Protein AF-K0R0C0-F1 (afdb_monomer)

Nearest PDB structures (foldseek):
  8bda-assembly1_E  TM=6.464E-01  e=8.608E-02  Chlamydomonas reinhardtii
  8bbe-assembly1_D  TM=6.041E-01  e=1.985E-01  Homo sapiens
  8bbg-assembly1_D  TM=6.086E-01  e=3.580E-01  Homo sapiens
  2pl2-assembly1_B  TM=5.583E-01  e=1.109E+00  Thermus thermophilus HB27
  7qtt-assembly1_X  TM=5.352E-01  e=1.813E+00  Homo sapiens

InterPro domains:
  IPR006597 Sel1-like repeat [PF08238] (2-30)
  IPR006597 Sel1-like repeat [PF08238] (37-65)
  IPR006597 Sel1-like repeat [SM00671] (1-34)
  IPR006597 Sel1-like repeat [SM00671] (35-70)
  IPR006597 Sel1-like repeat [SM00671] (72-103)
  IPR011990 Tetratricopeptide-like helical domain superfamily [G3DSA:1.25.40.10] (1-153)
  IPR052748 Integrated Stress Response Activator [PTHR45011] (4-141)

Sequence (155 aa):
MFHLGAKHENARYGLEKDVMRAIKLYERAAVLGVKGANYNLAYLYAKGIDVEKDMAKAVRHYYEAEAMSGDVSARYNLGCVEKDAGNHDLALQHWMISATMGHDDSLTAVKTFLMAGLATKADYAAALRGFQKATDGMSSSNRDEAKALWERDGS

Radius of gyration: 20.96 Å; Cα contacts (8 Å, |Δi|>4): 171; chains: 1; bounding box: 44×41×72 Å

Structure (mmCIF, N/CA/C/O backbone):
data_AF-K0R0C0-F1
#
_entry.id   AF-K0R0C0-F1
#
loop_
_atom_site.group_PDB
_atom_site.id
_atom_site.type_symbol
_atom_site.label_atom_id
_atom_site.label_alt_id
_atom_site.label_comp_id
_atom_site.label_asym_id
_atom_site.label_entity_id
_atom_site.label_seq_id
_atom_site.pdbx_PDB_ins_code
_atom_site.Cartn_x
_atom_site.Cartn_y
_atom_site.Cartn_z
_atom_site.occupancy
_atom_site.B_iso_or_equiv
_atom_site.auth_seq_id
_atom_site.auth_comp_id
_atom_site.auth_asym_id
_atom_site.auth_atom_id
_atom_site.pdbx_PDB_model_num
ATOM 1 N N . MET A 1 1 ? -4.697 9.105 -46.125 1.00 39.47 1 MET A N 1
ATOM 2 C CA . MET A 1 1 ? -4.793 9.297 -44.659 1.00 39.47 1 MET A CA 1
ATOM 3 C C . MET A 1 1 ? -3.754 8.421 -43.944 1.00 39.47 1 MET A C 1
ATOM 5 O O . MET A 1 1 ? -4.124 7.381 -43.430 1.00 39.47 1 MET A O 1
ATOM 9 N N . PHE A 1 2 ? -2.462 8.791 -43.927 1.00 49.06 2 PHE A N 1
ATOM 10 C CA . PHE A 1 2 ? -1.398 7.956 -43.315 1.00 49.06 2 PHE A CA 1
ATOM 11 C C . PHE A 1 2 ? -0.357 8.720 -42.467 1.00 49.06 2 PHE A C 1
ATOM 13 O O . PHE A 1 2 ? 0.648 8.147 -42.067 1.00 49.06 2 PHE A O 1
ATOM 20 N N . HIS A 1 3 ? -0.579 9.998 -42.136 1.00 48.06 3 HIS A N 1
ATOM 21 C CA . HIS A 1 3 ? 0.454 10.814 -41.471 1.00 48.06 3 HIS A CA 1
ATOM 22 C C . HIS A 1 3 ? 0.252 11.070 -39.969 1.00 48.06 3 HIS A C 1
ATOM 24 O O . HIS A 1 3 ? 1.110 11.700 -39.360 1.00 48.06 3 HIS A O 1
ATOM 30 N N . LEU A 1 4 ? -0.820 10.559 -39.344 1.00 53.97 4 LEU A N 1
ATOM 31 C CA . LEU A 1 4 ? -1.014 10.707 -37.892 1.00 53.97 4 LEU A CA 1
ATOM 32 C C . LEU A 1 4 ? -0.498 9.508 -37.072 1.00 53.97 4 LEU A C 1
ATOM 34 O O 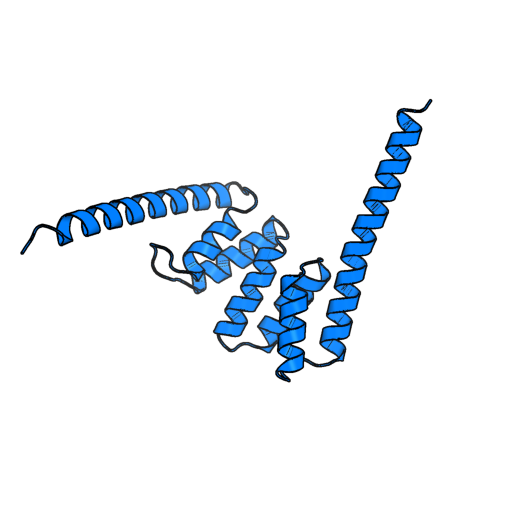. LEU A 1 4 ? 0.071 9.721 -36.007 1.00 53.97 4 LEU A O 1
ATOM 38 N N . GLY A 1 5 ? -0.613 8.269 -37.573 1.00 55.75 5 GLY A N 1
ATOM 39 C CA . GLY A 1 5 ? -0.220 7.058 -36.825 1.00 55.75 5 GLY A CA 1
ATOM 40 C C . GLY A 1 5 ? 1.271 7.003 -36.472 1.00 55.75 5 GLY A C 1
ATOM 41 O O . GLY A 1 5 ? 1.631 6.826 -35.312 1.00 55.75 5 GLY A O 1
ATOM 42 N N . ALA A 1 6 ? 2.146 7.303 -37.437 1.00 59.62 6 ALA A N 1
ATOM 43 C CA . ALA A 1 6 ? 3.596 7.190 -37.257 1.00 59.62 6 ALA A CA 1
ATOM 44 C C . ALA A 1 6 ? 4.180 8.150 -36.197 1.00 59.62 6 ALA A C 1
ATOM 46 O O . ALA A 1 6 ? 5.205 7.850 -35.588 1.00 59.62 6 ALA A O 1
ATOM 47 N N . LYS A 1 7 ? 3.558 9.314 -35.947 1.00 59.41 7 LYS A N 1
ATOM 48 C CA . LYS A 1 7 ? 4.047 10.264 -34.928 1.00 59.41 7 LYS A CA 1
ATOM 49 C C . LYS A 1 7 ? 3.675 9.817 -33.511 1.00 59.41 7 LYS A C 1
ATOM 51 O O . LYS A 1 7 ? 4.485 9.970 -32.600 1.00 59.41 7 LYS A O 1
ATOM 56 N N . HIS A 1 8 ? 2.487 9.237 -33.336 1.00 60.34 8 HIS A N 1
ATOM 57 C CA . HIS A 1 8 ? 2.044 8.691 -32.052 1.00 60.34 8 HIS A CA 1
ATOM 58 C C . HIS A 1 8 ? 2.773 7.393 -31.697 1.00 60.34 8 HIS A C 1
ATOM 60 O O . HIS A 1 8 ? 3.174 7.225 -30.550 1.00 60.34 8 HIS A O 1
ATOM 66 N N . GLU A 1 9 ? 3.015 6.519 -32.675 1.00 60.25 9 GLU A N 1
ATOM 67 C CA . GLU A 1 9 ? 3.769 5.277 -32.472 1.00 60.25 9 GLU A CA 1
ATOM 68 C C . GLU A 1 9 ? 5.229 5.547 -32.094 1.00 60.25 9 GLU A C 1
ATOM 70 O O . GLU A 1 9 ? 5.729 4.960 -31.140 1.00 60.25 9 GLU A O 1
ATOM 75 N N . ASN A 1 10 ? 5.896 6.499 -32.755 1.00 61.81 10 ASN A N 1
ATOM 76 C CA . ASN A 1 10 ? 7.265 6.881 -32.395 1.00 61.81 10 ASN A CA 1
ATOM 77 C C . ASN A 1 10 ? 7.353 7.542 -31.010 1.00 61.81 10 ASN A C 1
ATOM 79 O O . ASN A 1 10 ? 8.306 7.290 -30.274 1.00 61.81 10 ASN A O 1
ATOM 83 N N . ALA A 1 11 ? 6.366 8.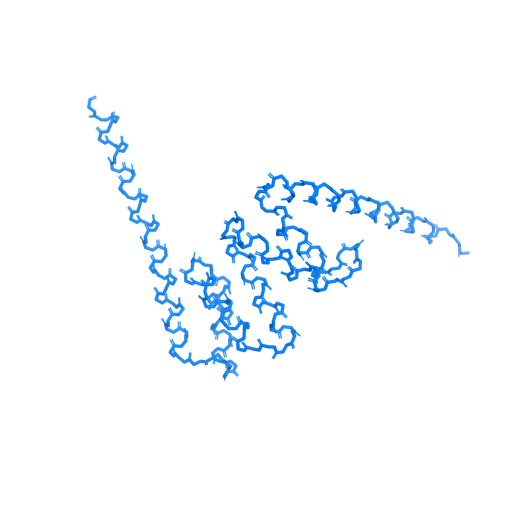365 -30.638 1.00 67.75 11 ALA A N 1
ATOM 84 C CA . ALA A 1 11 ? 6.299 8.960 -29.304 1.00 67.75 11 ALA A CA 1
ATOM 85 C C . ALA A 1 11 ? 6.067 7.893 -28.222 1.00 67.75 11 ALA A C 1
ATOM 87 O O . ALA A 1 11 ? 6.769 7.884 -27.214 1.00 67.75 11 ALA A O 1
ATOM 88 N N . ARG A 1 12 ? 5.145 6.952 -28.463 1.00 67.56 12 ARG A N 1
ATOM 89 C CA . ARG A 1 12 ? 4.877 5.813 -27.576 1.00 67.56 12 ARG A CA 1
ATOM 90 C C . ARG A 1 12 ? 6.096 4.903 -27.432 1.00 67.56 12 ARG A C 1
ATOM 92 O O . ARG A 1 12 ? 6.459 4.550 -26.321 1.00 67.56 12 ARG A O 1
ATOM 99 N N . TYR A 1 13 ? 6.774 4.586 -28.530 1.00 67.75 13 TYR A N 1
ATOM 100 C CA . TYR A 1 13 ? 7.990 3.774 -28.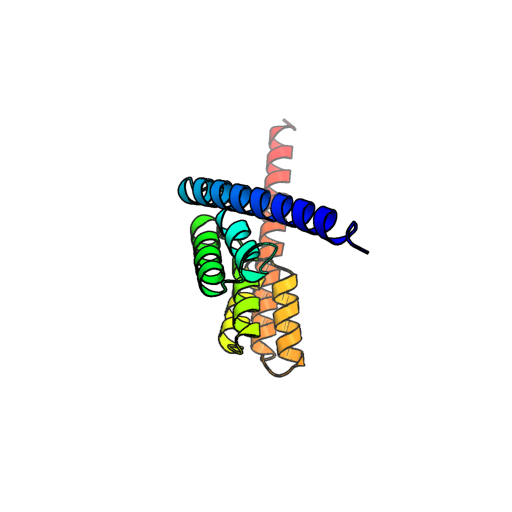505 1.00 67.75 13 TYR A CA 1
ATOM 101 C C . TYR A 1 13 ? 9.156 4.477 -27.788 1.00 67.75 13 TYR A C 1
ATOM 103 O O . TYR A 1 13 ? 9.979 3.834 -27.136 1.00 67.75 13 TYR A O 1
ATOM 111 N N . GLY A 1 14 ? 9.230 5.810 -27.882 1.00 69.44 14 GLY A N 1
ATOM 112 C CA . GLY A 1 14 ? 10.140 6.629 -27.078 1.00 69.44 14 GLY A CA 1
ATOM 113 C C . GLY A 1 14 ? 9.838 6.538 -25.578 1.00 69.44 14 GLY A C 1
ATOM 114 O O . GLY A 1 14 ? 10.749 6.274 -24.797 1.00 69.44 14 GLY A O 1
ATOM 115 N N . LEU A 1 15 ? 8.563 6.665 -25.195 1.00 67.69 15 LEU A N 1
ATOM 116 C CA . LEU A 1 15 ? 8.090 6.530 -23.810 1.00 67.69 15 LEU A CA 1
ATOM 117 C C . LEU A 1 15 ? 8.362 5.129 -23.239 1.00 67.69 15 LEU A C 1
ATOM 119 O O . LEU A 1 15 ? 8.955 5.016 -22.170 1.00 67.69 15 LEU A O 1
ATOM 123 N N . GLU A 1 16 ? 8.034 4.066 -23.981 1.00 71.56 16 GLU A N 1
ATOM 124 C CA . GLU A 1 16 ? 8.319 2.675 -23.590 1.00 71.56 16 GLU A CA 1
ATOM 125 C C . GLU A 1 16 ? 9.828 2.457 -23.356 1.00 71.56 16 GLU A C 1
ATOM 127 O O . GLU A 1 16 ? 10.239 1.826 -22.378 1.00 71.56 16 GLU A O 1
ATOM 132 N N . LYS A 1 17 ? 10.694 3.035 -24.203 1.00 73.69 17 LYS A N 1
ATOM 133 C CA . LYS A 1 17 ? 12.154 2.977 -24.009 1.00 73.69 17 LYS A CA 1
ATOM 134 C C . LYS A 1 17 ? 12.621 3.686 -22.741 1.00 73.69 17 LYS A C 1
ATOM 136 O O . LYS A 1 17 ? 13.521 3.175 -22.068 1.00 73.69 17 LYS A O 1
ATOM 141 N N . ASP A 1 18 ? 12.061 4.848 -22.431 1.00 80.44 18 ASP A N 1
ATOM 142 C CA . ASP A 1 18 ? 12.458 5.619 -21.255 1.00 80.44 18 ASP A CA 1
ATOM 143 C C . ASP A 1 18 ? 11.950 4.979 -19.956 1.00 80.44 18 ASP A C 1
ATOM 145 O O . ASP A 1 18 ? 12.691 4.920 -18.973 1.00 80.44 18 ASP A O 1
ATOM 149 N N . VAL A 1 19 ? 10.767 4.364 -19.976 1.00 81.75 19 VAL A N 1
ATOM 150 C CA . VAL A 1 19 ? 10.230 3.589 -18.846 1.00 81.75 19 VAL A CA 1
ATOM 151 C C . VAL A 1 19 ? 11.080 2.347 -18.578 1.00 81.75 19 VAL A C 1
ATOM 153 O O . VAL A 1 19 ? 11.477 2.102 -17.438 1.00 81.75 19 VAL A O 1
ATOM 156 N N . MET A 1 20 ? 11.480 1.607 -19.617 1.00 85.44 20 MET A N 1
ATOM 157 C CA . MET A 1 20 ? 12.386 0.461 -19.457 1.00 85.44 20 MET A CA 1
ATOM 158 C C . MET A 1 20 ? 13.765 0.862 -18.911 1.00 85.44 20 MET A C 1
ATOM 160 O O . MET A 1 20 ? 14.407 0.080 -18.204 1.00 85.44 20 MET A O 1
ATOM 164 N N . ARG A 1 21 ? 14.246 2.077 -19.206 1.00 86.12 21 ARG A N 1
ATOM 165 C CA . ARG A 1 21 ? 15.462 2.624 -18.580 1.00 86.12 21 ARG A CA 1
ATOM 166 C C . ARG A 1 21 ? 15.233 2.973 -17.113 1.00 86.12 21 ARG A C 1
ATOM 168 O O . ARG A 1 21 ? 16.089 2.645 -16.293 1.00 86.12 21 ARG A O 1
ATOM 175 N N . ALA A 1 22 ? 14.100 3.592 -16.781 1.00 86.31 22 ALA A N 1
ATOM 176 C CA . ALA A 1 22 ? 13.734 3.909 -15.404 1.00 86.31 22 ALA A CA 1
ATOM 177 C C . ALA A 1 22 ? 13.640 2.640 -14.543 1.00 86.31 22 ALA A C 1
ATOM 179 O O . ALA A 1 22 ? 14.221 2.601 -13.462 1.00 86.31 22 ALA A O 1
ATOM 180 N N . ILE A 1 23 ? 13.026 1.570 -15.058 1.00 90.62 23 ILE A N 1
ATOM 181 C CA . ILE A 1 23 ? 12.962 0.269 -14.376 1.00 90.62 23 ILE A CA 1
ATOM 182 C C . ILE A 1 23 ? 14.359 -0.266 -14.084 1.00 90.62 23 ILE A C 1
ATOM 184 O O . ILE A 1 23 ? 14.652 -0.566 -12.934 1.00 90.62 23 ILE A O 1
ATOM 188 N N . LYS A 1 24 ? 15.260 -0.297 -15.073 1.00 91.44 24 LYS A N 1
ATOM 189 C CA . LYS A 1 24 ? 16.642 -0.762 -14.853 1.00 91.44 24 LYS A CA 1
ATOM 190 C C . LYS A 1 24 ? 17.386 0.067 -13.804 1.00 91.44 24 LYS A C 1
ATOM 192 O O . LYS A 1 24 ? 18.183 -0.473 -13.036 1.00 91.44 24 LYS A O 1
ATOM 197 N N . LEU A 1 25 ? 17.155 1.380 -13.776 1.00 91.88 25 LEU A N 1
ATOM 198 C CA . LEU A 1 25 ? 17.733 2.259 -12.760 1.00 91.88 25 LEU A CA 1
ATOM 199 C C . LEU A 1 25 ? 17.162 1.954 -11.374 1.00 91.88 25 LEU A C 1
ATOM 201 O O . LEU A 1 25 ? 17.938 1.843 -10.426 1.00 91.88 25 LEU A O 1
ATOM 205 N N . TYR A 1 26 ? 15.846 1.767 -11.256 1.00 92.12 26 TYR A N 1
ATOM 206 C CA . TYR A 1 26 ? 15.219 1.412 -9.988 1.00 92.12 26 TYR A CA 1
ATOM 207 C C . TYR A 1 26 ? 15.598 0.008 -9.514 1.00 92.12 26 TYR A C 1
ATOM 209 O O . TYR A 1 26 ? 15.849 -0.154 -8.329 1.00 9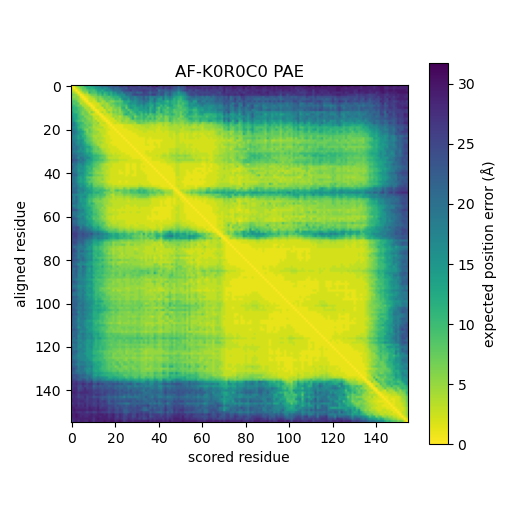2.12 26 TYR A O 1
ATOM 217 N N . GLU A 1 27 ? 15.731 -0.984 -10.396 1.00 92.19 27 GLU A N 1
ATOM 218 C CA . GLU A 1 27 ? 16.213 -2.329 -10.043 1.00 92.19 27 GLU A CA 1
ATOM 219 C C . GLU A 1 27 ? 17.631 -2.266 -9.474 1.00 92.19 27 GLU A C 1
ATOM 221 O O . GLU A 1 27 ? 17.917 -2.827 -8.416 1.00 92.19 27 GLU A O 1
ATOM 226 N N . ARG A 1 28 ? 18.522 -1.508 -10.124 1.00 92.75 28 ARG A N 1
ATOM 227 C CA . ARG A 1 28 ? 19.877 -1.291 -9.610 1.00 92.75 28 ARG A CA 1
ATOM 228 C C . ARG A 1 28 ? 19.859 -0.562 -8.266 1.00 92.75 28 ARG A C 1
ATOM 230 O O . ARG A 1 28 ? 20.605 -0.929 -7.365 1.00 92.75 28 ARG A O 1
ATOM 237 N N . ALA A 1 29 ? 19.025 0.463 -8.132 1.00 91.25 29 ALA A N 1
ATOM 238 C CA . ALA A 1 29 ? 18.872 1.217 -6.896 1.00 91.25 29 ALA A CA 1
ATOM 239 C C . ALA A 1 29 ? 18.309 0.338 -5.761 1.00 91.25 29 ALA A C 1
ATOM 241 O O . ALA A 1 29 ? 18.794 0.422 -4.636 1.00 91.25 29 ALA A O 1
ATOM 242 N N . ALA A 1 30 ? 17.365 -0.555 -6.059 1.00 89.31 30 ALA A N 1
ATOM 243 C CA . ALA A 1 30 ? 16.793 -1.511 -5.116 1.00 89.31 30 ALA A CA 1
ATOM 244 C C . ALA A 1 30 ? 17.847 -2.496 -4.595 1.00 89.31 30 ALA A C 1
ATOM 246 O O . ALA A 1 30 ? 17.968 -2.673 -3.386 1.00 89.31 30 ALA A O 1
ATOM 247 N N . VAL A 1 31 ? 18.679 -3.056 -5.483 1.00 89.12 31 VAL A N 1
ATOM 248 C CA . VAL A 1 31 ? 19.809 -3.923 -5.094 1.00 89.12 31 VAL A CA 1
ATOM 249 C C . VAL A 1 31 ? 20.811 -3.186 -4.199 1.00 89.12 31 VAL A C 1
ATOM 251 O O . VAL A 1 31 ? 21.377 -3.778 -3.285 1.00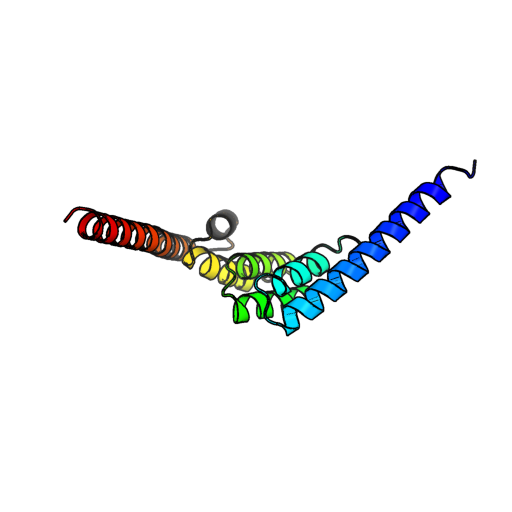 89.12 31 VAL A O 1
ATOM 254 N N . LEU A 1 32 ? 21.018 -1.888 -4.432 1.00 89.19 32 LEU A N 1
ATOM 255 C CA . LEU A 1 32 ? 21.894 -1.039 -3.616 1.00 89.19 32 LEU A CA 1
ATOM 256 C C . LEU A 1 32 ? 21.234 -0.532 -2.323 1.00 89.19 32 LEU A C 1
ATOM 258 O O . LEU A 1 32 ? 21.856 0.221 -1.578 1.00 89.19 32 LEU A O 1
ATOM 262 N N . GLY A 1 33 ? 19.984 -0.908 -2.054 1.00 84.69 33 GLY A N 1
ATOM 263 C CA . GLY A 1 33 ? 19.260 -0.484 -0.860 1.00 84.69 33 GLY A CA 1
ATOM 264 C C . GLY A 1 33 ? 18.823 0.974 -0.849 1.00 84.69 33 GLY A C 1
ATOM 265 O O . GLY A 1 33 ? 18.559 1.535 0.213 1.00 84.69 33 GLY A O 1
ATOM 266 N N . VAL A 1 34 ? 18.717 1.603 -2.019 1.00 87.06 34 VAL A N 1
ATOM 267 C CA . VAL A 1 34 ? 18.220 2.974 -2.130 1.00 87.06 34 VAL A CA 1
ATOM 268 C C . VAL A 1 34 ? 16.757 3.026 -1.692 1.00 87.06 34 VAL A C 1
ATOM 270 O O . VAL A 1 34 ? 15.883 2.367 -2.265 1.00 87.06 34 VAL A O 1
ATOM 273 N N . LYS A 1 35 ? 16.484 3.859 -0.683 1.00 84.25 35 LYS A N 1
ATOM 274 C CA . LYS A 1 35 ? 15.138 4.086 -0.151 1.00 84.25 35 LYS A CA 1
ATOM 275 C C . LYS A 1 35 ? 14.176 4.505 -1.270 1.00 84.25 35 LYS A C 1
ATOM 277 O O . LYS A 1 35 ? 14.491 5.379 -2.073 1.00 84.25 35 LYS A O 1
ATOM 282 N N . GLY A 1 36 ? 13.001 3.878 -1.318 1.00 85.88 36 GLY A N 1
ATOM 283 C CA . GLY A 1 36 ? 11.951 4.176 -2.298 1.00 85.88 36 GLY A CA 1
ATOM 284 C C . GLY A 1 36 ? 12.126 3.529 -3.680 1.00 85.88 36 GLY A C 1
ATOM 285 O O . GLY A 1 36 ? 11.191 3.562 -4.475 1.00 85.88 36 GLY A O 1
ATOM 286 N N . ALA A 1 37 ? 13.261 2.884 -3.980 1.00 91.31 37 ALA A N 1
ATOM 287 C CA . ALA A 1 37 ? 13.452 2.206 -5.267 1.00 91.31 37 ALA A CA 1
ATOM 288 C C . ALA A 1 37 ? 12.448 1.056 -5.469 1.00 91.31 37 ALA A C 1
ATOM 290 O O . ALA A 1 37 ? 11.756 1.004 -6.486 1.00 91.31 37 ALA A O 1
ATOM 291 N N . ASN A 1 38 ? 12.305 0.196 -4.457 1.00 92.00 38 ASN A N 1
ATOM 292 C CA . ASN A 1 38 ? 11.317 -0.884 -4.461 1.00 92.00 38 ASN A CA 1
ATOM 293 C C . ASN A 1 38 ? 9.875 -0.359 -4.497 1.00 92.00 38 ASN A C 1
ATOM 295 O O . ASN A 1 38 ? 9.049 -0.902 -5.222 1.00 92.00 38 ASN A O 1
ATOM 299 N N . TYR A 1 39 ? 9.578 0.750 -3.813 1.00 91.19 39 TYR A N 1
ATOM 300 C CA . TYR A 1 39 ? 8.258 1.381 -3.888 1.00 91.19 39 TYR A CA 1
ATOM 301 C C . TYR A 1 39 ? 7.915 1.824 -5.320 1.00 91.19 39 TYR A C 1
ATOM 303 O O . TYR A 1 39 ? 6.825 1.539 -5.816 1.00 91.19 39 TYR A O 1
ATOM 311 N N . ASN A 1 40 ? 8.856 2.477 -6.011 1.00 90.88 40 ASN A N 1
ATOM 312 C CA . ASN A 1 40 ? 8.645 2.945 -7.382 1.00 90.88 40 ASN A CA 1
ATOM 313 C C . ASN A 1 40 ? 8.463 1.781 -8.367 1.00 90.88 40 ASN A C 1
ATOM 315 O O . ASN A 1 40 ? 7.568 1.837 -9.210 1.00 90.88 40 ASN A O 1
ATOM 319 N N . LEU A 1 41 ? 9.256 0.709 -8.236 1.00 92.06 41 LEU A N 1
ATOM 320 C CA . LEU A 1 41 ? 9.068 -0.513 -9.030 1.00 92.06 41 LEU A CA 1
ATOM 321 C C . LEU A 1 41 ? 7.689 -1.123 -8.798 1.00 92.06 41 LEU A C 1
ATOM 323 O O . LEU A 1 41 ? 6.987 -1.448 -9.756 1.00 92.06 41 LEU A O 1
ATOM 327 N N . ALA A 1 42 ? 7.286 -1.241 -7.534 1.00 92.50 42 ALA A N 1
ATOM 328 C CA . ALA A 1 42 ? 5.992 -1.792 -7.177 1.00 92.50 42 ALA A CA 1
ATOM 329 C C . ALA A 1 42 ? 4.839 -0.990 -7.794 1.00 92.50 42 ALA A C 1
ATOM 331 O O . ALA A 1 42 ? 3.940 -1.562 -8.409 1.00 92.50 42 ALA A O 1
ATOM 332 N N . TYR A 1 43 ? 4.907 0.340 -7.696 1.00 90.25 43 TYR A N 1
ATOM 333 C CA . TYR A 1 43 ? 3.903 1.238 -8.255 1.00 90.25 43 TYR A CA 1
ATOM 334 C C . TYR A 1 43 ? 3.797 1.135 -9.784 1.00 90.25 43 TYR A C 1
ATOM 336 O O . TYR A 1 43 ? 2.685 1.065 -10.314 1.00 90.25 43 TYR A O 1
ATOM 344 N N . LEU A 1 44 ? 4.932 1.074 -10.493 1.00 90.88 44 LEU A N 1
ATOM 345 C CA . LEU A 1 44 ? 4.957 0.917 -11.952 1.00 90.88 44 LEU A CA 1
ATOM 346 C C . LEU A 1 44 ? 4.258 -0.375 -12.389 1.00 90.88 44 LEU A C 1
ATOM 348 O O . LEU A 1 44 ? 3.358 -0.329 -13.230 1.00 90.88 44 LEU A O 1
ATOM 352 N N . TYR A 1 45 ? 4.605 -1.506 -11.769 1.00 93.00 45 TYR A N 1
ATOM 353 C CA . TYR A 1 45 ? 3.987 -2.796 -12.081 1.00 93.00 45 TYR A CA 1
ATOM 354 C C . TYR A 1 45 ? 2.512 -2.875 -11.659 1.00 93.00 45 TYR A C 1
ATOM 356 O O . TYR A 1 45 ? 1.715 -3.488 -12.368 1.00 93.00 45 TYR A O 1
ATOM 364 N N . ALA A 1 46 ? 2.120 -2.227 -10.554 1.00 89.75 46 ALA A N 1
ATOM 365 C CA . ALA A 1 46 ? 0.731 -2.203 -10.090 1.00 89.75 46 ALA A CA 1
ATOM 366 C C . ALA A 1 46 ? -0.186 -1.411 -11.031 1.00 89.75 46 ALA A C 1
ATOM 368 O O . ALA A 1 46 ? -1.333 -1.801 -11.276 1.00 89.75 46 ALA A O 1
ATOM 369 N N . LYS A 1 47 ? 0.302 -0.278 -11.550 1.00 86.00 47 LYS A N 1
ATOM 370 C CA . LYS A 1 47 ? -0.472 0.587 -12.447 1.00 86.00 47 LYS A CA 1
ATOM 371 C C . LYS A 1 47 ? -0.398 0.160 -13.910 1.00 86.00 47 LYS A C 1
ATOM 373 O O . LYS A 1 47 ? -1.331 0.464 -14.647 1.00 86.00 47 LYS A O 1
ATOM 378 N N . GLY A 1 48 ? 0.662 -0.537 -14.319 1.00 84.50 48 GLY A N 1
ATOM 379 C CA . GLY A 1 48 ? 0.905 -0.851 -15.727 1.00 84.50 48 GLY A CA 1
ATOM 380 C C . GLY A 1 48 ? 1.127 0.411 -16.568 1.00 84.50 48 GLY A C 1
ATOM 381 O O . GLY A 1 48 ? 0.631 0.504 -17.688 1.00 84.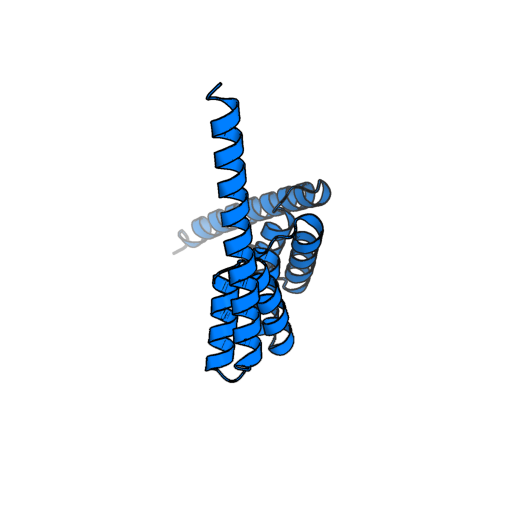50 48 GLY A O 1
ATOM 382 N N . ILE A 1 49 ? 1.791 1.426 -16.000 1.00 74.19 49 ILE A N 1
ATOM 383 C CA . ILE A 1 49 ? 2.099 2.675 -16.716 1.00 74.19 49 ILE A CA 1
ATOM 384 C C . ILE A 1 49 ? 3.262 2.383 -17.656 1.00 74.19 49 ILE A C 1
ATOM 386 O O . ILE A 1 49 ? 4.387 2.207 -17.195 1.00 74.19 49 ILE A O 1
ATOM 390 N N . ASP A 1 50 ? 2.964 2.292 -18.953 1.00 75.00 50 ASP A N 1
ATOM 391 C CA . ASP A 1 50 ? 3.934 2.056 -20.034 1.00 75.00 50 ASP A CA 1
ATOM 392 C C . ASP A 1 50 ? 4.766 0.762 -19.885 1.00 75.00 50 ASP A C 1
ATOM 394 O O . ASP A 1 50 ? 5.732 0.536 -20.613 1.00 75.00 50 ASP A O 1
ATOM 398 N N . VAL A 1 51 ? 4.342 -0.118 -18.973 1.00 81.75 51 VAL A N 1
ATOM 399 C CA . VAL A 1 51 ? 4.769 -1.509 -18.819 1.00 81.75 51 VAL A CA 1
ATOM 400 C C . VAL A 1 51 ? 3.565 -2.413 -18.654 1.00 81.75 51 VAL A C 1
ATOM 402 O O . VAL A 1 51 ? 2.496 -1.981 -18.223 1.00 81.75 51 VAL A O 1
ATOM 405 N N . GLU A 1 52 ? 3.743 -3.692 -18.970 1.00 86.06 52 GLU A N 1
ATOM 406 C CA . GLU A 1 52 ? 2.732 -4.695 -18.670 1.00 86.06 52 GLU A CA 1
ATOM 407 C C . GLU A 1 52 ? 2.454 -4.722 -17.161 1.00 86.06 52 GLU A C 1
ATOM 409 O O . GLU A 1 52 ? 3.370 -4.801 -16.335 1.00 86.06 52 GLU A O 1
ATOM 414 N N . LYS A 1 53 ? 1.171 -4.617 -16.808 1.00 88.88 53 LYS A N 1
ATOM 415 C CA . LYS A 1 53 ? 0.715 -4.700 -15.423 1.00 88.88 53 LYS A CA 1
ATOM 416 C C . LYS A 1 53 ? 1.047 -6.086 -14.872 1.00 88.88 53 LYS A C 1
ATOM 418 O O . LYS A 1 53 ? 0.585 -7.089 -15.404 1.00 88.88 53 LYS A O 1
ATOM 423 N N . ASP A 1 54 ? 1.780 -6.127 -13.766 1.00 92.88 54 ASP A N 1
ATOM 424 C CA . ASP A 1 54 ? 2.230 -7.365 -13.127 1.00 92.88 54 ASP A CA 1
ATOM 425 C C . ASP A 1 54 ? 2.058 -7.243 -11.609 1.00 92.88 54 ASP A C 1
ATOM 427 O O . ASP A 1 54 ? 2.936 -6.777 -10.880 1.00 92.88 54 ASP A O 1
ATOM 431 N N . MET A 1 55 ? 0.881 -7.641 -11.116 1.00 91.12 55 MET A N 1
ATOM 432 C CA . MET A 1 55 ? 0.565 -7.521 -9.689 1.00 91.12 55 MET A CA 1
ATOM 433 C C . MET A 1 55 ? 1.460 -8.408 -8.816 1.00 91.12 55 MET A C 1
ATOM 435 O O . MET A 1 55 ? 1.735 -8.042 -7.678 1.00 91.12 55 MET A O 1
ATOM 439 N N . ALA A 1 56 ? 1.967 -9.532 -9.334 1.00 92.06 56 ALA A N 1
ATOM 440 C CA . ALA A 1 56 ? 2.856 -10.407 -8.575 1.00 92.06 56 ALA A CA 1
ATOM 441 C C . ALA A 1 56 ? 4.207 -9.723 -8.311 1.00 92.06 56 ALA A C 1
ATOM 443 O O . ALA A 1 56 ? 4.689 -9.709 -7.174 1.00 92.06 56 ALA A O 1
ATOM 444 N N . LYS A 1 57 ? 4.793 -9.083 -9.333 1.00 92.50 57 LYS A N 1
ATOM 445 C CA . LYS A 1 57 ? 5.992 -8.250 -9.145 1.00 92.50 57 LYS A CA 1
ATOM 446 C C . LYS A 1 57 ? 5.712 -7.044 -8.264 1.00 92.50 57 LYS A C 1
ATOM 448 O O . LYS A 1 57 ? 6.553 -6.713 -7.430 1.00 92.50 57 LYS A O 1
ATOM 453 N N . ALA A 1 58 ? 4.549 -6.412 -8.421 1.00 92.62 58 ALA A N 1
ATOM 454 C CA . ALA A 1 58 ? 4.173 -5.270 -7.601 1.00 92.62 58 ALA A CA 1
ATOM 455 C C . ALA A 1 58 ? 4.141 -5.622 -6.109 1.00 92.62 58 ALA A C 1
ATOM 457 O O . ALA A 1 58 ? 4.813 -4.974 -5.311 1.00 92.62 58 ALA A O 1
ATOM 458 N N . VAL A 1 59 ? 3.428 -6.692 -5.744 1.00 9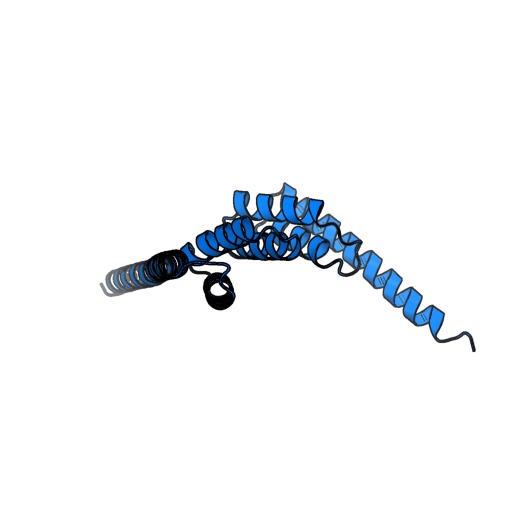1.19 59 VAL A N 1
ATOM 459 C CA . VAL A 1 59 ? 3.332 -7.181 -4.361 1.00 91.19 59 VAL A CA 1
ATOM 460 C C . VAL A 1 59 ? 4.712 -7.516 -3.801 1.00 91.19 59 VAL A C 1
ATOM 462 O O . VAL A 1 59 ? 5.050 -7.063 -2.709 1.00 91.19 59 VAL A O 1
ATOM 465 N N . ARG A 1 60 ? 5.549 -8.233 -4.566 1.00 93.00 60 ARG A N 1
ATOM 466 C CA . ARG A 1 60 ? 6.923 -8.550 -4.147 1.00 93.00 60 ARG A CA 1
ATOM 467 C C . ARG A 1 60 ? 7.716 -7.285 -3.811 1.00 93.00 60 ARG A C 1
ATOM 469 O O . ARG A 1 60 ? 8.294 -7.198 -2.732 1.00 93.00 60 ARG A O 1
ATOM 476 N N . HIS A 1 61 ? 7.709 -6.295 -4.700 1.00 92.19 61 HIS A N 1
ATOM 477 C CA . HIS A 1 61 ? 8.449 -5.055 -4.480 1.00 92.19 61 HIS A CA 1
ATOM 478 C C . HIS A 1 61 ? 7.848 -4.189 -3.360 1.00 92.19 61 HIS A C 1
ATOM 480 O O . HIS A 1 61 ? 8.597 -3.519 -2.653 1.00 92.19 61 HIS A O 1
ATOM 486 N N . TYR A 1 62 ? 6.532 -4.222 -3.120 1.00 90.31 62 TYR A N 1
ATOM 487 C CA . TYR A 1 62 ? 5.955 -3.551 -1.950 1.00 90.31 62 TYR A CA 1
ATOM 488 C C . TYR A 1 62 ? 6.413 -4.187 -0.632 1.00 90.31 62 TYR A C 1
ATOM 490 O O . TYR A 1 62 ? 6.784 -3.454 0.285 1.00 90.31 62 TYR A O 1
ATOM 498 N N . TYR A 1 63 ? 6.468 -5.521 -0.544 1.00 88.12 63 TYR A N 1
ATOM 499 C CA . TYR A 1 63 ? 7.034 -6.199 0.627 1.00 88.12 63 TYR A CA 1
ATOM 500 C C . TYR A 1 63 ? 8.522 -5.882 0.817 1.00 88.12 63 TYR A C 1
ATOM 502 O O . TYR A 1 63 ? 8.959 -5.632 1.940 1.00 88.12 63 TYR A O 1
ATOM 510 N N . GLU A 1 64 ? 9.305 -5.828 -0.264 1.00 87.25 64 GLU A N 1
ATOM 511 C CA . GLU A 1 64 ? 10.715 -5.422 -0.195 1.00 87.25 64 GLU A CA 1
ATOM 512 C C . GLU A 1 64 ? 10.870 -3.964 0.275 1.00 87.25 64 GLU A C 1
ATOM 514 O O . GLU A 1 64 ? 11.745 -3.662 1.085 1.00 87.25 64 GLU A O 1
ATOM 519 N N . ALA A 1 65 ? 10.009 -3.048 -0.180 1.00 85.12 65 ALA A N 1
ATOM 520 C CA . ALA A 1 65 ? 10.020 -1.654 0.266 1.00 85.12 65 ALA A CA 1
ATOM 521 C C . ALA A 1 65 ? 9.713 -1.525 1.768 1.00 85.12 65 ALA A C 1
ATOM 523 O O . ALA A 1 65 ? 10.406 -0.796 2.488 1.00 85.12 65 ALA A O 1
ATOM 524 N N . GLU A 1 66 ? 8.709 -2.263 2.242 1.00 81.12 66 GLU A N 1
ATOM 525 C CA . GLU A 1 66 ? 8.349 -2.343 3.655 1.00 81.12 66 GLU A CA 1
ATOM 526 C C . GLU A 1 66 ? 9.517 -2.875 4.500 1.00 81.12 66 GLU A C 1
ATOM 528 O O . GLU A 1 66 ? 9.918 -2.226 5.467 1.00 81.12 66 GLU A O 1
ATOM 533 N N . ALA A 1 67 ? 10.116 -4.000 4.097 1.00 76.69 67 ALA A N 1
ATOM 534 C CA . ALA A 1 67 ? 11.207 -4.642 4.827 1.00 76.69 67 ALA A CA 1
ATOM 535 C C . ALA A 1 67 ? 12.468 -3.767 4.915 1.00 76.69 67 ALA A C 1
ATOM 537 O O . ALA A 1 67 ? 13.158 -3.775 5.932 1.00 76.6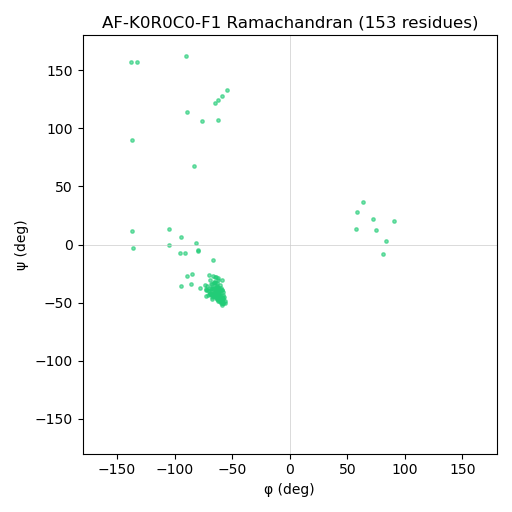9 67 ALA A O 1
ATOM 538 N N . MET A 1 68 ? 12.779 -3.010 3.860 1.00 70.38 68 MET A N 1
ATOM 539 C CA . MET A 1 68 ? 14.028 -2.245 3.783 1.00 70.38 68 MET A CA 1
ATOM 540 C C . MET A 1 68 ? 13.932 -0.841 4.368 1.00 70.38 68 MET A C 1
ATOM 542 O O . MET A 1 68 ? 14.946 -0.274 4.770 1.00 70.38 68 MET A O 1
ATOM 546 N N . SER A 1 69 ? 12.743 -0.241 4.371 1.00 66.31 69 SER A N 1
ATOM 547 C CA . SER A 1 69 ? 12.605 1.181 4.701 1.00 66.31 69 SER A CA 1
ATOM 548 C C . SER A 1 69 ? 11.454 1.517 5.639 1.00 66.31 69 SER A C 1
ATOM 550 O O . SER A 1 69 ? 11.316 2.684 6.008 1.00 66.31 69 SER A O 1
ATOM 552 N N . GLY A 1 70 ? 10.647 0.524 6.032 1.00 67.25 70 GLY A N 1
ATOM 553 C CA . GLY A 1 70 ? 9.437 0.749 6.817 1.00 67.25 70 GLY A CA 1
ATOM 554 C C . GLY A 1 70 ? 8.458 1.685 6.112 1.00 67.25 70 GLY A C 1
ATOM 555 O O . GLY A 1 70 ? 7.736 2.418 6.784 1.00 67.25 70 GLY A O 1
ATOM 556 N N . ASP A 1 71 ? 8.483 1.721 4.773 1.00 77.88 71 ASP A N 1
ATOM 557 C CA . ASP A 1 71 ? 7.691 2.660 3.984 1.00 77.88 71 ASP A CA 1
ATOM 558 C C . ASP A 1 71 ? 6.199 2.414 4.215 1.00 77.88 71 ASP A C 1
ATOM 560 O O . ASP A 1 71 ? 5.606 1.436 3.751 1.00 77.88 71 ASP A O 1
ATOM 564 N N . VAL A 1 72 ? 5.592 3.332 4.959 1.00 87.62 72 VAL A N 1
ATOM 565 C CA . VAL A 1 72 ? 4.190 3.260 5.362 1.00 87.62 72 VAL A CA 1
ATOM 566 C C . VAL A 1 72 ? 3.257 3.295 4.143 1.00 87.62 72 VAL A C 1
ATOM 568 O O . VAL A 1 72 ? 2.188 2.672 4.164 1.00 87.62 72 VAL A O 1
ATOM 571 N N . SER A 1 73 ? 3.697 3.944 3.060 1.00 88.19 73 SER A N 1
ATOM 572 C CA . SER A 1 73 ? 2.989 4.046 1.779 1.00 88.19 73 SER A CA 1
ATOM 573 C C . SER A 1 73 ? 2.995 2.712 1.031 1.00 88.19 73 SER A C 1
ATOM 575 O O . SER A 1 73 ? 2.010 2.356 0.383 1.00 88.19 73 SER A O 1
ATOM 577 N N . ALA A 1 74 ? 4.083 1.936 1.131 1.00 88.56 74 ALA A N 1
ATOM 578 C CA . ALA A 1 74 ? 4.144 0.589 0.559 1.00 88.56 74 ALA A CA 1
ATOM 579 C C . ALA A 1 74 ? 3.103 -0.326 1.215 1.00 88.56 74 ALA A C 1
ATOM 581 O O . ALA A 1 74 ? 2.348 -1.011 0.525 1.00 88.56 74 ALA A O 1
ATOM 582 N N . ARG A 1 75 ? 2.991 -0.254 2.546 1.00 91.19 75 ARG A N 1
ATOM 583 C CA . ARG A 1 75 ? 1.998 -1.018 3.304 1.00 91.19 75 ARG A CA 1
ATOM 584 C C . ARG A 1 75 ? 0.559 -0.589 2.994 1.00 91.19 75 ARG A C 1
ATOM 586 O O . ARG A 1 75 ? -0.313 -1.443 2.875 1.00 91.19 75 ARG A O 1
ATOM 593 N N . TYR A 1 76 ? 0.306 0.707 2.796 1.00 94.44 76 TYR A N 1
ATOM 594 C CA . TYR A 1 76 ? -0.994 1.190 2.313 1.00 94.44 76 TYR A CA 1
ATOM 595 C C . TYR A 1 76 ? -1.352 0.609 0.936 1.00 94.44 76 TYR A C 1
ATOM 597 O O . TYR A 1 76 ? -2.470 0.130 0.730 1.00 94.44 76 TYR A O 1
ATOM 605 N N . ASN A 1 77 ? -0.395 0.609 0.005 1.00 93.31 77 ASN A N 1
ATOM 606 C CA . ASN A 1 77 ? -0.613 0.088 -1.340 1.00 93.31 77 ASN A CA 1
ATOM 607 C C . ASN A 1 77 ? -0.832 -1.431 -1.364 1.00 93.31 77 ASN A C 1
ATOM 609 O O . ASN A 1 77 ? -1.654 -1.883 -2.157 1.00 93.31 77 ASN A O 1
ATOM 613 N N . LEU A 1 78 ? -0.190 -2.205 -0.478 1.00 92.38 78 LEU A N 1
ATOM 614 C CA . LEU A 1 78 ? -0.530 -3.623 -0.286 1.00 92.38 78 LEU A CA 1
ATOM 615 C C . LEU A 1 78 ? -2.004 -3.785 0.087 1.00 92.38 78 LEU A C 1
ATOM 617 O O . LEU A 1 78 ? -2.704 -4.572 -0.540 1.00 92.38 78 LEU A O 1
ATOM 621 N N . GLY A 1 79 ? -2.516 -2.967 1.012 1.00 95.00 79 GLY A N 1
ATOM 622 C CA . GLY A 1 79 ? -3.940 -2.988 1.354 1.00 95.00 79 GLY A CA 1
ATOM 623 C C . GLY A 1 79 ? -4.853 -2.698 0.156 1.00 95.00 79 GLY A C 1
ATOM 624 O O . GLY A 1 79 ? -5.868 -3.365 -0.034 1.00 95.00 79 GLY A O 1
ATOM 625 N N . CYS A 1 80 ? -4.463 -1.762 -0.712 1.00 94.94 80 CYS A N 1
ATOM 626 C CA . CYS A 1 80 ? -5.187 -1.486 -1.955 1.00 94.94 80 CYS A CA 1
ATOM 627 C C . CYS A 1 80 ? -5.164 -2.672 -2.930 1.00 94.94 80 CYS A C 1
ATOM 629 O O . CYS A 1 80 ? -6.204 -2.996 -3.499 1.00 94.94 80 CYS A O 1
ATOM 631 N N . VAL A 1 81 ? -4.011 -3.325 -3.106 1.00 93.50 81 VAL A N 1
ATOM 632 C CA . VAL A 1 81 ? -3.881 -4.501 -3.983 1.00 93.50 81 VAL A CA 1
ATOM 633 C C . VAL A 1 81 ? -4.747 -5.654 -3.478 1.00 93.50 81 VAL A C 1
ATOM 635 O O . VAL A 1 81 ? -5.472 -6.258 -4.264 1.00 93.50 81 VAL A O 1
ATOM 638 N N . GLU A 1 82 ? -4.733 -5.916 -2.173 1.00 94.06 82 GLU A N 1
ATOM 639 C CA . GLU A 1 82 ? -5.530 -6.981 -1.561 1.00 94.06 82 GLU A CA 1
ATOM 640 C C . GLU A 1 82 ? -7.031 -6.700 -1.657 1.00 94.06 82 GLU A C 1
ATOM 642 O O . GLU A 1 82 ? -7.815 -7.593 -1.974 1.00 94.06 82 GLU A O 1
ATOM 647 N N . LYS A 1 83 ? -7.442 -5.436 -1.492 1.00 95.56 83 LYS A N 1
ATOM 648 C CA . LYS A 1 83 ? -8.830 -5.018 -1.719 1.00 95.56 83 LYS A CA 1
ATOM 649 C C . LYS A 1 83 ? -9.255 -5.291 -3.160 1.00 95.56 83 LYS A C 1
ATOM 651 O O . LYS A 1 83 ? -10.330 -5.840 -3.381 1.00 95.56 83 LYS A O 1
ATOM 656 N N . ASP A 1 84 ? -8.423 -4.913 -4.129 1.00 91.81 84 ASP A N 1
ATOM 657 C CA . ASP A 1 84 ? -8.708 -5.113 -5.552 1.00 91.81 84 ASP A CA 1
ATOM 658 C C . ASP A 1 84 ? -8.733 -6.609 -5.929 1.00 91.81 84 ASP A C 1
ATOM 660 O O . ASP A 1 84 ? -9.449 -6.997 -6.851 1.00 91.81 84 ASP A O 1
ATOM 664 N N . ALA A 1 85 ? -8.006 -7.456 -5.192 1.00 90.88 85 ALA A N 1
ATOM 665 C CA . ALA A 1 85 ? -8.059 -8.915 -5.300 1.00 90.88 85 ALA A CA 1
ATOM 666 C C . ALA A 1 85 ? -9.270 -9.553 -4.580 1.00 90.88 85 ALA A C 1
ATOM 668 O O . ALA A 1 85 ? -9.483 -10.757 -4.703 1.00 90.88 85 ALA A O 1
ATOM 669 N N . GLY A 1 86 ? -10.072 -8.769 -3.848 1.00 93.19 86 GLY A N 1
ATOM 670 C CA . GLY A 1 86 ? -11.216 -9.243 -3.058 1.00 93.19 86 GLY A CA 1
ATOM 671 C C . GLY A 1 86 ? -10.856 -9.761 -1.660 1.00 93.19 86 GLY A C 1
ATOM 672 O O . GLY A 1 86 ? -11.737 -10.194 -0.916 1.00 93.19 86 GLY A O 1
ATOM 673 N N . ASN A 1 87 ? -9.587 -9.678 -1.263 1.00 95.75 87 ASN A N 1
ATOM 674 C CA . ASN A 1 87 ? -9.082 -10.113 0.037 1.00 95.75 87 ASN A CA 1
ATOM 675 C C . ASN A 1 87 ? -9.304 -9.016 1.092 1.00 95.75 87 ASN A C 1
ATOM 677 O O . ASN A 1 87 ? -8.362 -8.399 1.591 1.00 95.75 87 ASN A O 1
ATOM 681 N N . HIS A 1 88 ? -10.569 -8.745 1.429 1.00 95.50 88 HIS A N 1
ATOM 682 C CA . HIS A 1 88 ? -10.941 -7.642 2.323 1.00 95.50 88 HIS A CA 1
ATOM 683 C C . HIS A 1 88 ? -10.292 -7.733 3.714 1.00 95.50 88 HIS A C 1
ATOM 685 O O . HIS A 1 88 ? -9.832 -6.718 4.231 1.00 95.50 88 HIS A O 1
ATOM 691 N N . ASP A 1 89 ? -10.182 -8.925 4.300 1.00 95.31 89 ASP A N 1
ATOM 692 C CA . ASP A 1 89 ? -9.560 -9.083 5.622 1.00 95.31 89 ASP A CA 1
ATOM 693 C C . ASP A 1 89 ? -8.080 -8.682 5.607 1.00 95.31 89 ASP A C 1
ATOM 695 O O . ASP A 1 89 ? -7.600 -7.993 6.508 1.00 95.31 89 ASP A O 1
ATOM 699 N N . LEU A 1 90 ? -7.355 -9.072 4.555 1.00 94.50 90 LEU A N 1
ATOM 700 C CA . LEU A 1 90 ? -5.940 -8.748 4.409 1.00 94.50 90 LEU A CA 1
ATOM 701 C C . LEU A 1 90 ? -5.743 -7.265 4.064 1.00 94.50 90 LEU A C 1
ATOM 703 O O . LEU A 1 90 ? -4.857 -6.612 4.619 1.00 94.50 90 LEU A O 1
ATOM 707 N N . ALA A 1 91 ? -6.627 -6.703 3.236 1.00 96.75 91 ALA A N 1
ATOM 708 C CA . ALA A 1 91 ? -6.669 -5.270 2.964 1.00 96.75 91 ALA A CA 1
ATOM 709 C C . ALA A 1 91 ? -6.829 -4.448 4.251 1.00 96.75 91 ALA A C 1
ATOM 711 O O . ALA A 1 91 ? -6.056 -3.520 4.509 1.00 96.75 91 ALA A O 1
ATOM 712 N N . LEU A 1 92 ? -7.796 -4.840 5.089 1.00 97.31 92 LEU A N 1
ATOM 713 C CA . LEU A 1 92 ? -8.061 -4.212 6.376 1.00 97.31 92 LEU A CA 1
ATOM 714 C C . LEU A 1 92 ? -6.834 -4.287 7.290 1.00 97.31 92 LEU A C 1
ATOM 716 O O . LEU A 1 92 ? -6.446 -3.268 7.860 1.00 97.31 92 LEU A O 1
ATOM 720 N N . GLN A 1 93 ? -6.184 -5.450 7.387 1.00 96.25 93 GLN A N 1
ATOM 721 C CA . GLN A 1 93 ? -4.968 -5.616 8.190 1.00 96.25 93 GLN A CA 1
ATOM 722 C C . GLN A 1 93 ? -3.846 -4.674 7.740 1.00 96.25 93 GLN A C 1
ATOM 724 O O . GLN A 1 93 ? -3.287 -3.947 8.565 1.00 96.25 93 GLN A O 1
ATOM 729 N N . HIS A 1 94 ? -3.542 -4.630 6.440 1.00 95.75 94 HIS A N 1
ATOM 730 C CA . HIS A 1 94 ? -2.500 -3.753 5.903 1.00 95.75 94 HIS A CA 1
ATOM 731 C C . HIS A 1 94 ? -2.770 -2.275 6.209 1.00 95.75 94 HIS A C 1
ATOM 733 O O . HIS A 1 94 ? -1.875 -1.567 6.687 1.00 95.75 94 HIS A O 1
ATOM 739 N N . TRP A 1 95 ? -4.003 -1.804 6.007 1.00 97.12 95 TRP A N 1
ATOM 740 C CA . TRP A 1 95 ? -4.354 -0.421 6.322 1.00 97.12 95 TRP A CA 1
ATOM 741 C C . TRP A 1 95 ? -4.381 -0.133 7.818 1.00 97.12 95 TRP A C 1
ATOM 743 O O . TRP A 1 95 ? -3.926 0.933 8.216 1.00 97.12 95 TRP A O 1
ATOM 753 N N . MET A 1 96 ? -4.842 -1.053 8.667 1.00 96.38 96 MET A N 1
ATOM 754 C CA . MET A 1 96 ? -4.784 -0.858 10.118 1.00 96.38 96 MET A CA 1
ATOM 755 C C . MET A 1 96 ? -3.345 -0.658 10.582 1.00 96.38 96 MET A C 1
ATOM 757 O O . MET A 1 96 ? -3.058 0.305 11.291 1.00 96.38 96 MET A O 1
ATOM 761 N N . ILE A 1 97 ? -2.428 -1.518 10.138 1.00 93.25 97 ILE A N 1
ATOM 762 C CA . ILE A 1 97 ? -1.018 -1.404 10.505 1.00 93.25 97 ILE A CA 1
ATOM 763 C C . ILE A 1 97 ? -0.437 -0.080 9.978 1.00 93.25 97 ILE A C 1
ATOM 765 O O . ILE A 1 97 ? 0.190 0.656 10.736 1.00 93.25 97 ILE A O 1
ATOM 769 N N . SER A 1 98 ? -0.683 0.269 8.713 1.00 94.00 98 SER A N 1
ATOM 770 C CA . SER A 1 98 ? -0.224 1.537 8.125 1.00 94.00 98 SER A CA 1
ATOM 771 C C . SER A 1 98 ? -0.806 2.769 8.848 1.00 94.00 98 SER A C 1
ATOM 773 O O . SER A 1 98 ? -0.083 3.721 9.138 1.00 94.00 98 SER A O 1
ATOM 775 N N . ALA A 1 99 ? -2.076 2.728 9.259 1.00 94.81 99 ALA A N 1
ATOM 776 C CA . ALA A 1 99 ? -2.702 3.773 10.067 1.00 94.81 99 ALA A CA 1
ATOM 777 C C . ALA A 1 99 ? -2.041 3.894 11.449 1.00 94.81 99 ALA A C 1
ATOM 779 O O . ALA A 1 99 ? -1.788 5.003 11.910 1.00 94.81 99 ALA A O 1
ATOM 780 N N . THR A 1 100 ? -1.669 2.779 12.092 1.00 92.56 100 THR A N 1
ATOM 781 C CA . THR A 1 100 ? -0.926 2.828 13.368 1.00 92.56 100 THR A CA 1
ATOM 782 C C . THR A 1 100 ? 0.485 3.408 13.249 1.00 92.56 100 THR A C 1
ATOM 784 O O . THR A 1 100 ? 1.083 3.754 14.262 1.00 92.56 100 THR A O 1
ATOM 787 N N . MET A 1 101 ? 1.003 3.546 12.027 1.00 89.62 101 MET A N 1
ATOM 788 C CA . MET A 1 101 ? 2.261 4.232 11.724 1.00 89.62 101 MET A CA 1
ATOM 789 C C . MET A 1 101 ? 2.051 5.707 11.334 1.00 89.62 101 MET A C 1
ATO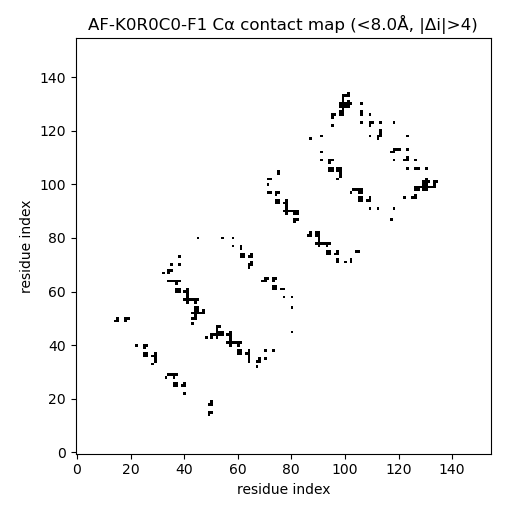M 791 O O . MET A 1 101 ? 3.010 6.371 10.950 1.00 89.62 101 MET A O 1
ATOM 795 N N . GLY A 1 102 ? 0.821 6.225 11.436 1.00 90.62 102 GLY A N 1
ATOM 796 C CA . GLY A 1 102 ? 0.494 7.630 11.182 1.00 90.62 102 GLY A CA 1
ATOM 797 C C . GLY A 1 102 ? 0.095 7.959 9.741 1.00 90.62 102 GLY A C 1
ATOM 798 O O . GLY A 1 102 ? 0.190 9.115 9.354 1.00 90.62 102 GLY A O 1
ATOM 799 N N . HIS A 1 103 ? -0.337 6.986 8.928 1.00 92.94 103 HIS A N 1
ATOM 800 C CA . HIS A 1 103 ? -0.778 7.251 7.548 1.00 92.94 103 HIS A CA 1
ATOM 801 C C . HIS A 1 103 ? -2.273 7.581 7.458 1.00 92.94 103 HIS A C 1
ATOM 803 O O . HIS A 1 103 ? -3.127 6.720 7.700 1.00 92.94 103 HIS A O 1
ATOM 809 N N . ASP A 1 104 ? -2.591 8.820 7.080 1.00 93.44 104 ASP A N 1
ATOM 810 C CA . ASP A 1 104 ? -3.959 9.355 7.039 1.00 93.44 104 ASP A CA 1
ATOM 811 C C . ASP A 1 104 ? -4.877 8.621 6.049 1.00 93.44 104 ASP A C 1
ATOM 813 O O . ASP A 1 104 ? -6.022 8.284 6.379 1.00 93.44 104 ASP A O 1
ATOM 817 N N . ASP A 1 105 ? -4.377 8.309 4.848 1.00 95.06 105 ASP A N 1
ATOM 818 C CA . ASP A 1 105 ? -5.172 7.616 3.824 1.00 95.06 105 ASP A CA 1
ATOM 819 C C . ASP A 1 105 ? -5.551 6.201 4.276 1.00 95.06 105 ASP A C 1
ATOM 821 O O . ASP A 1 105 ? -6.642 5.714 3.980 1.00 95.06 105 ASP A O 1
ATOM 825 N N . SER A 1 106 ? -4.689 5.558 5.068 1.00 95.88 106 SER A N 1
ATOM 826 C CA . SER A 1 106 ? -4.963 4.231 5.624 1.00 95.88 106 SER A CA 1
ATOM 827 C C . SER A 1 106 ? -6.076 4.290 6.664 1.00 95.88 106 SER A C 1
ATOM 829 O O . SER A 1 106 ? -6.988 3.465 6.641 1.00 95.88 106 SER A O 1
ATOM 831 N N . LEU A 1 107 ? -6.061 5.298 7.543 1.00 96.56 107 LEU A N 1
ATOM 832 C CA . LEU A 1 107 ? -7.141 5.511 8.510 1.00 96.56 107 LEU A CA 1
ATOM 833 C C . LEU A 1 107 ? -8.476 5.798 7.803 1.00 96.56 107 LEU A C 1
ATOM 835 O O . LEU A 1 107 ? -9.528 5.298 8.216 1.00 96.56 107 LEU A O 1
ATOM 839 N N . THR A 1 108 ? -8.427 6.566 6.713 1.00 97.31 108 THR A N 1
ATOM 840 C CA . THR A 1 108 ? -9.591 6.835 5.862 1.00 97.31 108 THR A CA 1
ATOM 841 C C . THR A 1 108 ? -10.111 5.554 5.210 1.00 97.31 108 THR A C 1
ATOM 843 O O . THR A 1 108 ? -11.314 5.299 5.260 1.00 97.31 108 THR A O 1
ATOM 846 N N . ALA A 1 109 ? -9.231 4.698 4.686 1.00 97.38 109 ALA A N 1
ATOM 847 C CA . ALA A 1 109 ? -9.614 3.418 4.092 1.00 97.38 109 ALA A CA 1
ATOM 848 C C . ALA A 1 109 ? -10.297 2.478 5.106 1.00 97.38 109 ALA A C 1
ATOM 850 O O . ALA A 1 109 ? -11.349 1.906 4.806 1.00 97.38 109 ALA A O 1
ATOM 851 N N . VAL A 1 110 ? -9.784 2.393 6.342 1.00 97.38 110 VAL A N 1
ATOM 852 C CA . VAL A 1 110 ? -10.428 1.632 7.432 1.00 97.38 110 VAL A CA 1
ATOM 853 C C . VAL A 1 110 ? -11.822 2.192 7.749 1.00 97.38 110 VAL A C 1
ATOM 855 O O . VAL A 1 110 ? -12.775 1.431 7.927 1.00 97.38 110 VAL A O 1
ATOM 858 N N . LYS A 1 111 ? -11.984 3.523 7.773 1.00 97.38 111 LYS A N 1
ATOM 859 C CA . LYS A 1 111 ? -13.296 4.169 7.956 1.00 97.38 111 LYS A CA 1
ATOM 860 C C . LYS A 1 111 ? -14.266 3.821 6.824 1.00 97.38 111 LYS A C 1
ATOM 862 O O . LYS A 1 111 ? -15.440 3.567 7.089 1.00 97.38 111 LYS A O 1
ATOM 867 N N . THR A 1 112 ? -13.794 3.785 5.580 1.00 97.62 112 THR A N 1
ATOM 868 C CA . THR A 1 112 ? -14.604 3.367 4.428 1.00 97.62 112 THR A CA 1
ATOM 869 C C . THR A 1 112 ? -15.055 1.914 4.566 1.00 97.62 112 THR A C 1
ATOM 871 O O . THR A 1 112 ? -16.227 1.623 4.335 1.00 97.62 112 THR A O 1
ATOM 874 N N . PHE A 1 113 ? -14.178 1.012 5.015 1.00 97.56 113 PHE A N 1
ATOM 875 C CA . PHE A 1 113 ? -14.545 -0.380 5.293 1.00 97.56 113 PHE A CA 1
ATOM 876 C C . PHE A 1 113 ? -15.582 -0.504 6.411 1.00 97.56 113 PHE A C 1
ATOM 878 O O . PHE A 1 113 ? -16.534 -1.270 6.272 1.00 97.56 113 PHE A O 1
ATOM 885 N N . LEU A 1 114 ? -15.472 0.299 7.472 1.00 97.50 114 LEU A N 1
ATOM 886 C CA . LEU A 1 114 ? -16.494 0.364 8.518 1.00 97.50 114 LEU A CA 1
ATOM 887 C C . LEU A 1 114 ? -17.858 0.782 7.947 1.00 97.50 114 LEU A C 1
ATOM 889 O O . LEU A 1 114 ? -18.873 0.165 8.259 1.00 97.50 114 LEU A O 1
ATOM 893 N N . MET A 1 115 ? -17.894 1.815 7.101 1.00 97.44 115 MET A N 1
ATOM 894 C CA . MET A 1 115 ? -19.138 2.285 6.476 1.00 97.44 115 MET A CA 1
ATOM 895 C C . MET A 1 115 ? -19.750 1.246 5.532 1.00 97.44 115 MET A C 1
ATOM 897 O O . MET A 1 115 ? -20.970 1.156 5.435 1.00 97.44 115 MET A O 1
ATOM 901 N N . ALA A 1 116 ? -18.911 0.452 4.867 1.00 96.12 116 ALA A N 1
ATOM 902 C CA . ALA A 1 116 ? -19.334 -0.640 3.998 1.00 96.12 116 ALA A CA 1
ATOM 903 C C . ALA A 1 116 ? -19.721 -1.926 4.760 1.00 96.12 116 ALA A C 1
ATOM 905 O O . ALA A 1 116 ? -20.154 -2.888 4.133 1.00 96.12 116 ALA A O 1
ATOM 906 N N . GLY A 1 117 ? -19.553 -1.974 6.088 1.00 96.25 117 GLY A N 1
ATOM 907 C CA . GLY A 1 117 ? -19.783 -3.179 6.895 1.00 96.25 117 GLY A CA 1
ATOM 908 C C . GLY A 1 117 ? -18.693 -4.252 6.767 1.00 96.25 117 GLY A C 1
ATOM 909 O O . GLY A 1 117 ? -18.893 -5.373 7.220 1.00 96.25 117 GLY A O 1
ATOM 910 N N . LEU A 1 118 ? -17.547 -3.911 6.170 1.00 95.94 118 LEU A N 1
ATOM 911 C CA . LEU A 1 118 ? -16.375 -4.780 5.996 1.00 95.94 118 LEU A CA 1
ATOM 912 C C . LEU A 1 118 ? -15.372 -4.677 7.158 1.00 95.94 118 LEU A C 1
ATOM 914 O O . LEU A 1 118 ? -14.409 -5.432 7.208 1.00 95.94 118 LEU A O 1
ATOM 918 N N . ALA A 1 119 ? -15.577 -3.736 8.081 1.00 96.56 119 ALA A N 1
ATOM 919 C CA . ALA A 1 119 ? -14.815 -3.613 9.319 1.00 96.56 119 ALA A CA 1
ATOM 920 C C . ALA A 1 119 ? -15.745 -3.303 10.493 1.00 96.56 119 ALA A C 1
ATOM 922 O O . ALA A 1 119 ? -16.837 -2.751 10.325 1.00 96.56 119 ALA A O 1
ATOM 923 N N . THR A 1 120 ? -15.303 -3.619 11.706 1.00 97.69 120 THR A N 1
ATOM 924 C CA . THR A 1 120 ? -16.062 -3.344 12.924 1.00 97.69 120 THR A CA 1
ATOM 925 C C . THR A 1 120 ? -15.727 -1.969 13.504 1.00 97.69 120 THR A C 1
ATOM 927 O O . THR A 1 120 ? -14.684 -1.366 13.238 1.00 97.69 120 THR A O 1
ATOM 930 N N . LYS A 1 121 ? -16.604 -1.462 14.382 1.00 96.12 121 LYS A N 1
ATOM 931 C CA . LYS A 1 121 ? -16.308 -0.250 15.167 1.00 96.12 121 LYS A CA 1
ATOM 932 C C . LYS A 1 121 ? -15.049 -0.420 16.027 1.00 96.12 121 LYS A C 1
ATOM 934 O O . LYS A 1 121 ? -14.362 0.565 16.285 1.00 96.12 121 LYS A O 1
ATOM 939 N N . ALA A 1 122 ? -14.758 -1.646 16.472 1.00 96.88 122 ALA A N 1
ATOM 940 C CA . ALA A 1 122 ? -13.571 -1.949 17.261 1.00 96.88 122 ALA A CA 1
ATOM 941 C C . ALA A 1 122 ? -12.291 -1.816 16.424 1.00 96.88 122 ALA A C 1
ATOM 943 O O . ALA A 1 122 ? -11.335 -1.207 16.905 1.00 96.88 122 ALA A O 1
ATOM 944 N N . ASP A 1 123 ? -12.308 -2.285 15.173 1.00 96.00 123 ASP A N 1
ATOM 945 C CA . ASP A 1 123 ? -11.177 -2.168 14.239 1.00 96.00 123 ASP A CA 1
ATOM 946 C C . ASP A 1 123 ? -10.844 -0.704 13.964 1.00 96.00 123 ASP A C 1
ATOM 948 O O . ASP A 1 123 ? -9.702 -0.272 14.126 1.00 96.00 123 ASP A O 1
ATOM 952 N N . TYR A 1 124 ? -11.865 0.098 13.645 1.00 95.94 124 TYR A N 1
ATOM 953 C CA . TYR A 1 124 ? -11.679 1.530 13.429 1.00 95.94 124 TYR A CA 1
ATOM 954 C C . TYR A 1 124 ? -11.159 2.240 14.685 1.00 95.94 124 TYR A C 1
ATOM 956 O O . TYR A 1 124 ? -10.228 3.041 14.607 1.00 95.94 124 TYR A O 1
ATOM 964 N N . ALA A 1 125 ? -11.711 1.923 15.860 1.00 96.38 125 ALA A N 1
ATOM 965 C CA . ALA A 1 125 ? -11.238 2.498 17.115 1.00 96.38 125 ALA A CA 1
ATOM 966 C C . ALA A 1 125 ? -9.783 2.102 17.423 1.00 96.38 125 ALA A C 1
ATOM 968 O O . ALA A 1 125 ? -9.033 2.909 17.971 1.00 96.38 125 ALA A O 1
ATOM 969 N N . ALA A 1 126 ? -9.366 0.882 17.076 1.00 96.06 126 ALA A N 1
ATOM 970 C CA . ALA A 1 126 ? -7.984 0.440 17.223 1.00 96.06 126 ALA A CA 1
ATOM 971 C C . ALA A 1 126 ? -7.041 1.197 16.274 1.00 96.06 126 ALA A C 1
ATOM 973 O O . ALA A 1 126 ? -6.023 1.718 16.733 1.00 96.06 126 ALA A O 1
ATOM 974 N N . ALA A 1 127 ? -7.413 1.326 14.996 1.00 95.88 127 ALA A N 1
ATOM 975 C CA . ALA A 1 127 ? -6.654 2.090 14.007 1.00 95.88 127 ALA A CA 1
ATOM 976 C C . ALA A 1 127 ? -6.492 3.561 14.425 1.00 95.88 127 ALA A C 1
ATOM 978 O O . ALA A 1 127 ? -5.379 4.082 14.413 1.00 95.88 127 ALA A O 1
ATOM 979 N N . LEU A 1 128 ? -7.575 4.206 14.877 1.00 95.38 128 LEU A N 1
ATOM 980 C CA . LEU A 1 128 ? -7.560 5.603 15.320 1.00 95.38 128 LEU A CA 1
ATOM 981 C C . LEU A 1 128 ? -6.661 5.820 16.546 1.00 95.38 128 LEU A C 1
ATOM 983 O O . LEU A 1 128 ? -5.881 6.768 16.570 1.00 95.38 128 LEU A O 1
ATOM 987 N N . ARG A 1 129 ? -6.730 4.933 17.548 1.00 95.69 129 ARG A N 1
ATOM 988 C CA . ARG A 1 129 ? -5.850 5.010 18.728 1.00 95.69 129 ARG A CA 1
ATOM 989 C C . ARG A 1 129 ? -4.377 4.857 18.354 1.00 95.69 129 ARG A C 1
ATOM 991 O O . ARG A 1 129 ? -3.537 5.582 18.879 1.00 95.69 129 ARG A O 1
ATOM 998 N N . GLY A 1 130 ? -4.063 3.907 17.470 1.00 93.81 130 GLY A N 1
ATOM 999 C CA . GLY A 1 130 ? -2.700 3.712 16.976 1.00 93.81 130 GLY A CA 1
ATOM 1000 C C . GLY A 1 130 ? -2.186 4.945 16.235 1.00 93.81 130 GLY A C 1
ATOM 1001 O O . GLY A 1 130 ? -1.088 5.412 16.521 1.00 93.81 130 GLY A O 1
ATOM 1002 N N . PHE A 1 131 ? -3.014 5.505 15.352 1.00 92.75 131 PHE A N 1
ATOM 1003 C CA . PHE A 1 131 ? -2.711 6.719 14.600 1.00 92.75 131 PHE A CA 1
ATOM 1004 C C . PHE A 1 131 ? -2.404 7.909 15.523 1.00 92.75 131 PHE A C 1
ATOM 1006 O O . PHE A 1 131 ? -1.347 8.520 15.397 1.00 92.75 131 PHE A O 1
ATOM 1013 N N . GLN A 1 132 ? -3.270 8.179 16.508 1.00 92.25 132 GLN A N 1
ATOM 1014 C CA . GLN A 1 132 ? -3.070 9.259 17.486 1.00 92.25 132 GLN A CA 1
ATOM 1015 C C . GLN A 1 132 ? -1.758 9.099 18.256 1.00 92.25 132 GLN A C 1
ATOM 1017 O O . GLN A 1 132 ? -0.994 10.047 18.399 1.00 92.25 132 GLN A O 1
ATOM 1022 N N . LYS A 1 133 ? -1.441 7.876 18.696 1.00 92.12 133 LYS A N 1
ATOM 1023 C CA . LYS A 1 133 ? -0.175 7.602 19.382 1.00 92.12 133 LYS A CA 1
ATOM 1024 C C . LYS A 1 133 ? 1.039 7.901 18.494 1.00 92.12 133 LYS A C 1
ATOM 1026 O O . LYS A 1 133 ? 2.034 8.421 18.996 1.00 92.12 133 LYS A O 1
ATOM 1031 N N . ALA A 1 134 ? 0.972 7.569 17.204 1.00 88.25 134 ALA A N 1
ATOM 1032 C CA . ALA A 1 134 ? 2.049 7.853 16.261 1.00 88.25 134 ALA A CA 1
ATOM 1033 C C . ALA A 1 134 ? 2.253 9.364 16.073 1.00 88.25 134 ALA A C 1
ATOM 1035 O O . ALA A 1 134 ? 3.386 9.838 16.133 1.00 88.25 134 ALA A O 1
ATOM 1036 N N . THR A 1 135 ? 1.171 10.131 15.912 1.00 83.88 135 THR A N 1
ATOM 1037 C CA . THR A 1 135 ? 1.243 11.588 15.719 1.00 83.88 135 THR A CA 1
ATOM 1038 C C . THR A 1 135 ? 1.645 12.335 16.991 1.00 83.88 135 THR A C 1
ATOM 1040 O O . THR A 1 135 ? 2.455 13.262 16.936 1.00 83.88 135 THR A O 1
ATOM 1043 N N . ASP A 1 136 ? 1.145 11.907 18.150 1.00 83.31 136 ASP A N 1
ATOM 1044 C CA . ASP A 1 136 ? 1.454 12.533 19.439 1.00 83.31 136 ASP A CA 1
ATOM 1045 C C . ASP A 1 136 ? 2.916 12.297 19.837 1.00 83.31 136 ASP A C 1
ATOM 1047 O O . ASP A 1 136 ? 3.577 13.216 20.323 1.00 83.31 136 ASP A O 1
ATOM 1051 N N . GLY A 1 137 ? 3.455 11.102 19.563 1.00 74.56 137 GLY A N 1
ATOM 1052 C CA . GLY A 1 137 ? 4.871 10.789 19.775 1.00 74.56 137 GLY A CA 1
ATOM 1053 C C . GLY A 1 137 ? 5.818 11.662 18.940 1.00 74.56 137 GLY A C 1
ATOM 1054 O O . GLY A 1 137 ? 6.861 12.097 19.432 1.00 74.56 137 GLY A O 1
ATOM 1055 N N . MET A 1 138 ? 5.440 11.984 17.697 1.00 62.41 138 MET A N 1
ATOM 1056 C CA . MET A 1 138 ? 6.191 12.940 16.869 1.00 62.41 138 MET A CA 1
ATOM 1057 C C . MET A 1 138 ? 6.128 14.352 17.460 1.00 62.41 138 MET A C 1
ATOM 1059 O O . MET A 1 138 ? 7.144 15.043 17.534 1.00 62.41 138 MET A O 1
ATOM 1063 N N . SER A 1 139 ? 4.956 14.774 17.947 1.00 64.69 139 SER A N 1
ATOM 1064 C CA . SER A 1 139 ? 4.809 16.084 18.584 1.00 64.69 139 SER A CA 1
ATOM 1065 C C . SER A 1 139 ? 5.592 16.204 19.895 1.00 64.69 139 SER A C 1
ATOM 1067 O O . SER A 1 139 ? 6.042 17.309 20.209 1.00 64.69 139 SER A O 1
ATOM 1069 N N . SER A 1 140 ? 5.752 15.124 20.668 1.00 64.94 140 SER A N 1
ATOM 1070 C CA . SER A 1 140 ? 6.575 15.138 21.883 1.00 64.94 140 SER A CA 1
ATOM 1071 C C . SER A 1 140 ? 8.069 15.184 21.564 1.00 64.94 140 SER A C 1
ATOM 1073 O O . SER A 1 140 ? 8.759 16.024 22.132 1.00 64.94 140 SER A O 1
ATOM 1075 N N . SER A 1 141 ? 8.547 14.384 20.597 1.00 68.88 141 SER A N 1
ATOM 1076 C CA . SER A 1 141 ? 9.961 14.406 20.169 1.00 68.88 141 SER A CA 1
ATOM 1077 C C . SER A 1 141 ? 10.372 15.797 19.686 1.00 68.88 141 SER A C 1
ATOM 1079 O O . SER A 1 141 ? 11.364 16.351 20.147 1.00 68.88 141 SER A O 1
ATOM 1081 N N . ASN A 1 142 ? 9.542 16.421 18.843 1.00 67.25 142 ASN A N 1
ATOM 1082 C CA . ASN A 1 142 ? 9.805 17.764 18.325 1.00 67.25 142 ASN A CA 1
ATOM 1083 C C . ASN A 1 142 ? 9.825 18.834 19.434 1.00 67.25 142 ASN A C 1
ATOM 1085 O O . ASN A 1 142 ? 10.576 19.804 19.343 1.00 67.25 142 ASN A O 1
ATOM 1089 N N . ARG A 1 143 ? 9.007 18.679 20.487 1.00 66.62 143 ARG A N 1
ATOM 1090 C CA . ARG A 1 143 ? 9.004 19.591 21.644 1.00 66.62 143 ARG A CA 1
ATOM 1091 C C . ARG A 1 143 ? 10.283 19.448 22.470 1.00 66.62 143 ARG A C 1
ATOM 1093 O O . ARG A 1 143 ? 10.846 20.462 22.882 1.00 66.62 143 ARG A O 1
ATOM 1100 N N . ASP A 1 144 ? 10.728 18.218 22.701 1.00 74.25 144 ASP A N 1
ATOM 1101 C CA . ASP A 1 144 ? 11.928 17.930 23.487 1.00 74.25 144 ASP A CA 1
ATOM 1102 C C . ASP A 1 144 ? 13.204 18.359 22.741 1.00 74.25 144 ASP A C 1
ATOM 1104 O O . ASP A 1 144 ? 14.085 18.981 23.336 1.00 74.25 144 ASP A O 1
ATOM 1108 N N . GLU A 1 145 ? 13.270 18.142 21.423 1.00 70.62 145 GLU A N 1
ATOM 1109 C CA . GLU A 1 145 ? 14.353 18.634 20.558 1.00 70.62 145 GLU A CA 1
ATOM 1110 C C . GLU A 1 145 ? 14.425 20.169 20.525 1.00 70.62 145 GLU A C 1
ATOM 1112 O O . GLU A 1 145 ? 15.507 20.744 20.670 1.00 70.62 145 GLU A O 1
ATOM 1117 N N . ALA A 1 146 ? 13.281 20.852 20.395 1.00 67.00 146 ALA A N 1
ATOM 1118 C CA . ALA A 1 146 ? 13.226 22.314 20.420 1.00 67.00 146 ALA A CA 1
ATOM 1119 C C . ALA A 1 146 ? 13.705 22.889 21.764 1.00 67.00 146 ALA A C 1
ATOM 1121 O O . ALA A 1 146 ? 14.404 23.904 21.793 1.00 67.00 146 ALA A O 1
ATOM 1122 N N . LYS A 1 147 ? 13.370 22.226 22.878 1.00 75.12 147 LYS A N 1
ATOM 1123 C CA . LYS A 1 147 ? 13.835 22.614 24.214 1.00 75.12 147 LYS A CA 1
ATOM 1124 C C . LYS A 1 147 ? 15.345 22.405 24.375 1.00 75.12 147 LYS A C 1
ATOM 1126 O O . LYS A 1 147 ? 16.026 23.301 24.867 1.00 75.12 147 LYS A O 1
ATOM 1131 N N . ALA A 1 148 ? 15.875 21.277 23.902 1.00 79.25 148 ALA A N 1
ATOM 1132 C CA . ALA A 1 148 ? 17.306 20.981 23.952 1.00 79.25 148 ALA A CA 1
ATOM 1133 C C . ALA A 1 148 ? 18.149 21.958 23.110 1.00 79.25 148 ALA A C 1
ATOM 1135 O O . ALA A 1 148 ? 19.248 22.328 23.516 1.00 79.25 148 ALA A O 1
ATOM 1136 N N . LEU A 1 149 ? 17.642 22.407 21.956 1.00 75.06 149 LEU A N 1
ATOM 1137 C CA . LEU A 1 149 ? 18.295 23.438 21.137 1.00 75.06 149 LEU A CA 1
ATOM 1138 C C . LEU A 1 149 ? 18.307 24.805 21.836 1.00 75.06 149 LEU A C 1
ATOM 1140 O O . LEU A 1 149 ? 19.342 25.466 21.863 1.00 75.06 149 LEU A O 1
ATOM 1144 N N . TRP A 1 150 ? 17.190 25.200 22.454 1.00 70.31 150 TRP A N 1
ATOM 1145 C CA . TRP A 1 150 ? 17.085 26.458 23.200 1.00 70.31 150 TRP A CA 1
ATOM 1146 C C . TRP A 1 150 ? 18.043 26.521 24.399 1.00 70.31 150 TRP A C 1
ATOM 1148 O O . TRP A 1 150 ? 18.664 27.550 24.647 1.00 70.31 150 TRP A O 1
ATOM 1158 N N . GLU A 1 151 ? 18.198 25.416 25.130 1.00 79.94 151 GLU A N 1
ATOM 1159 C CA . GLU A 1 151 ? 19.126 25.325 26.266 1.00 79.94 151 GLU A CA 1
ATOM 1160 C C . GLU A 1 151 ? 20.602 25.345 25.831 1.00 79.94 151 GLU A C 1
ATOM 1162 O O . GLU A 1 151 ? 21.460 25.791 26.592 1.00 79.94 151 GLU A O 1
ATOM 1167 N N . ARG A 1 152 ? 20.905 24.901 24.602 1.00 73.19 152 ARG A N 1
ATOM 1168 C CA . ARG A 1 152 ? 22.272 24.825 24.067 1.00 73.19 152 ARG A CA 1
ATOM 1169 C C . ARG A 1 152 ? 22.760 26.130 23.434 1.00 73.19 152 ARG A C 1
ATOM 1171 O O . ARG A 1 152 ? 23.944 26.430 23.545 1.00 73.19 152 ARG A O 1
ATOM 1178 N N . ASP A 1 153 ? 21.866 26.886 22.800 1.00 73.00 153 ASP A N 1
ATOM 1179 C CA . ASP A 1 153 ? 22.193 28.155 22.130 1.00 73.00 153 ASP A CA 1
ATOM 1180 C C . ASP A 1 153 ? 21.932 29.391 23.023 1.00 73.00 153 ASP A C 1
ATOM 1182 O O . ASP A 1 153 ? 22.274 30.512 22.650 1.00 73.00 153 ASP A O 1
ATOM 1186 N N . GLY A 1 154 ? 21.322 29.199 24.200 1.00 61.62 154 GLY A N 1
ATOM 1187 C CA . GLY A 1 154 ? 20.943 30.260 25.141 1.00 61.62 154 GLY A CA 1
ATOM 1188 C C . GLY A 1 154 ? 21.820 30.413 26.394 1.00 61.62 154 GLY A C 1
ATOM 1189 O O . GLY A 1 154 ? 21.372 31.082 27.326 1.00 61.62 154 GLY A O 1
ATOM 1190 N N . SER A 1 155 ? 23.012 29.796 26.453 1.00 51.94 155 SER A N 1
ATOM 1191 C CA . SER A 1 155 ? 23.991 29.952 27.557 1.00 51.94 155 SER A CA 1
ATOM 1192 C C . SER A 1 155 ? 25.209 30.779 27.163 1.00 51.94 155 SER A C 1
ATOM 1194 O O . SER A 1 155 ? 25.725 30.567 26.044 1.00 51.94 155 SER A O 1
#

Foldseek 3Di:
DPPPVVVVVVVLVVVLVVVVVLLVVLVVCLVVLNQCSLVVQLVCLCVVPSHPNDNPSNLVSLVSNCVRPVPLVSLQVNLVSCVVVVNLVSSLVSLLVSLLQQDPVSLVVNVVCCVVVNHPPVSSVSSPVSNCVNVVVVVVVVVVVVVVVCVVVVD

Mean predicted aligned error: 9.48 Å

Solvent-accessible surface area (backbone atoms only — not comparable to full-atom values): 7888 Å² total; per-residue (Å²): 142,79,79,65,63,64,59,53,51,53,50,49,54,50,48,37,52,52,47,57,50,50,50,55,52,28,55,53,31,36,78,70,66,42,81,63,21,26,39,54,54,11,51,41,22,59,68,27,68,77,44,78,63,32,59,69,61,10,52,53,24,21,53,51,23,29,74,76,62,64,36,50,66,29,34,33,49,51,13,51,53,29,42,76,73,66,39,52,71,59,12,48,50,29,14,36,56,18,6,34,69,49,36,66,69,22,46,50,51,43,48,52,31,36,76,71,70,75,40,49,75,65,56,43,53,49,24,52,54,31,20,50,52,39,52,50,52,52,56,49,53,55,50,53,52,52,50,55,50,50,64,65,75,71,113

Secondary structure (DSSP, 8-state):
--SSHHHHHHHHHHHHHHHHHHHHHHHHHHHTT-TTHHHHHHHHHHHTSSS---HHHHHHHHHHHHHHH--HHHHHHHHHHHHHTT-HHHHHHHHHHHHHTT-HHHHHHHHHHHHTTSS-HHHHHHHHHHHHHHHHHHHHHHHHHHHHHHHHH--

pLDDT: mean 84.97, std 12.83, range [39.47, 97.69]

Organism: Thalassiosira oceanica (NCBI:txid159749)